Protein AF-A0A258DBT3-F1 (afdb_monomer_lite)

Structure (mmCIF, N/CA/C/O backbone):
data_AF-A0A258DBT3-F1
#
_entry.id   AF-A0A258DBT3-F1
#
loop_
_atom_site.group_PDB
_atom_site.id
_atom_site.type_symbol
_atom_site.label_atom_id
_atom_site.label_alt_id
_atom_site.label_comp_id
_atom_site.label_asym_id
_atom_site.label_entity_id
_atom_site.label_seq_id
_atom_site.pdbx_PDB_ins_code
_atom_site.Cartn_x
_atom_site.Cartn_y
_atom_site.Cartn_z
_atom_site.occupancy
_atom_site.B_iso_or_equiv
_atom_site.auth_seq_id
_atom_site.auth_comp_id
_atom_site.auth_asym_id
_atom_site.auth_atom_id
_atom_site.pdbx_PDB_model_num
ATOM 1 N N . GLU A 1 1 ? -1.119 15.794 25.877 1.00 56.16 1 GLU A N 1
ATOM 2 C CA . GLU A 1 1 ? -1.185 14.311 25.790 1.00 56.16 1 GLU A CA 1
ATOM 3 C C . GLU A 1 1 ? -1.373 13.811 24.360 1.00 56.16 1 GLU A C 1
ATOM 5 O O . GLU A 1 1 ? -0.643 12.911 23.967 1.00 56.16 1 GLU A O 1
ATOM 10 N N . PHE A 1 2 ? -2.278 14.411 23.578 1.00 57.44 2 PHE A N 1
ATOM 11 C CA . PHE A 1 2 ? -2.495 14.100 22.157 1.00 57.44 2 PHE A CA 1
ATOM 12 C C . PHE A 1 2 ? -1.216 14.245 21.308 1.00 57.44 2 PHE A C 1
ATOM 14 O O . PHE A 1 2 ? -0.779 13.275 20.701 1.00 57.44 2 PHE A O 1
ATOM 21 N N . ASP A 1 3 ? -0.529 15.386 21.379 1.00 55.78 3 ASP A N 1
ATOM 22 C CA . ASP A 1 3 ? 0.686 15.629 20.575 1.00 55.78 3 ASP A CA 1
ATOM 23 C C . ASP A 1 3 ? 1.823 14.657 20.922 1.00 55.78 3 ASP A C 1
ATOM 25 O O . ASP A 1 3 ? 2.491 14.103 20.052 1.00 55.78 3 ASP A O 1
ATOM 29 N N . ALA A 1 4 ? 1.989 14.351 22.213 1.00 68.81 4 ALA A N 1
ATOM 30 C CA . ALA A 1 4 ? 2.962 13.364 22.681 1.00 68.81 4 ALA A CA 1
ATOM 31 C C . ALA A 1 4 ? 2.626 11.935 22.217 1.00 68.81 4 ALA A C 1
ATOM 33 O O . ALA A 1 4 ? 3.527 11.110 22.052 1.00 68.81 4 ALA A O 1
ATOM 34 N N . PHE A 1 5 ? 1.342 11.623 22.014 1.00 71.81 5 PHE A N 1
ATOM 35 C CA . PHE A 1 5 ? 0.914 10.357 21.429 1.00 71.81 5 PHE A CA 1
ATOM 36 C C . PHE A 1 5 ? 1.294 10.290 19.946 1.00 71.81 5 PHE A C 1
ATOM 38 O O . PHE A 1 5 ? 1.961 9.327 19.562 1.00 71.81 5 PHE A O 1
ATOM 45 N N . PHE A 1 6 ? 0.959 11.316 19.153 1.00 66.00 6 PHE A N 1
ATOM 46 C CA . PHE A 1 6 ? 1.303 11.393 17.727 1.00 66.00 6 PHE A CA 1
ATOM 47 C C . PHE A 1 6 ? 2.810 11.335 17.494 1.00 66.00 6 PHE A C 1
ATOM 49 O O . PHE A 1 6 ? 3.262 10.478 16.740 1.00 66.00 6 PHE A O 1
ATOM 56 N N . ALA A 1 7 ? 3.602 12.120 18.230 1.00 69.12 7 ALA A N 1
ATOM 57 C CA . ALA A 1 7 ? 5.063 12.092 18.133 1.00 69.12 7 ALA A CA 1
ATOM 58 C C . ALA A 1 7 ? 5.644 10.681 18.357 1.00 69.12 7 ALA A C 1
ATOM 60 O O . ALA A 1 7 ? 6.533 10.235 17.633 1.00 69.12 7 ALA A O 1
ATOM 61 N N . ARG A 1 8 ? 5.100 9.921 19.321 1.00 71.12 8 ARG A N 1
ATOM 62 C CA . ARG A 1 8 ? 5.501 8.519 19.542 1.00 71.12 8 ARG A CA 1
ATOM 63 C C . ARG A 1 8 ? 5.057 7.585 18.419 1.00 71.12 8 ARG A C 1
ATOM 65 O O . ARG A 1 8 ? 5.745 6.597 18.185 1.00 71.12 8 ARG A O 1
ATOM 72 N N . GLN A 1 9 ? 3.912 7.839 17.781 1.00 68.56 9 GLN A N 1
ATOM 73 C CA . GLN A 1 9 ? 3.437 7.016 16.663 1.00 68.56 9 GLN A CA 1
ATOM 74 C C . GLN A 1 9 ? 4.273 7.265 15.406 1.00 68.56 9 GLN A C 1
ATOM 76 O O . GLN A 1 9 ? 4.690 6.301 14.771 1.00 68.56 9 GLN A O 1
ATOM 81 N N . PHE A 1 10 ? 4.584 8.527 15.104 1.00 65.50 10 PHE A N 1
ATOM 82 C CA . PHE A 1 10 ? 5.426 8.914 13.971 1.00 65.50 10 PHE A CA 1
ATOM 83 C C . PHE A 1 10 ? 6.869 8.409 14.098 1.00 65.50 10 PHE A C 1
ATOM 85 O O . PHE A 1 10 ? 7.508 8.113 13.096 1.00 65.50 10 PHE A O 1
ATOM 92 N N . ALA A 1 11 ? 7.368 8.216 15.322 1.00 71.12 11 ALA A N 1
ATOM 93 C CA . ALA A 1 11 ? 8.676 7.607 15.559 1.00 71.12 11 ALA A CA 1
ATOM 94 C C . ALA A 1 11 ? 8.724 6.082 15.304 1.00 71.12 11 ALA A C 1
ATOM 96 O O . ALA A 1 11 ? 9.799 5.481 15.370 1.00 71.12 11 ALA A O 1
ATOM 97 N N . GLN A 1 12 ? 7.588 5.413 15.068 1.00 72.38 12 GLN A N 1
ATOM 98 C CA . GLN A 1 12 ? 7.574 3.972 14.811 1.00 72.38 12 GLN A CA 1
ATOM 99 C C . GLN A 1 12 ? 7.891 3.65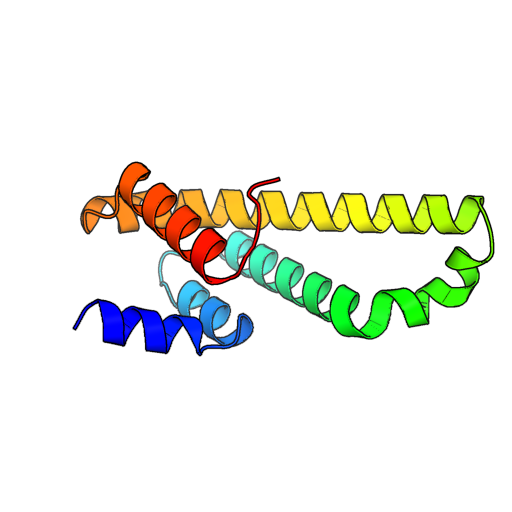2 13.350 1.00 72.38 12 GLN A C 1
ATOM 101 O O . GLN A 1 12 ? 7.434 4.323 12.432 1.00 72.38 12 GLN A O 1
ATOM 106 N N . SER A 1 13 ? 8.605 2.546 13.118 1.00 82.75 13 SER A N 1
ATOM 107 C CA . SER A 1 13 ? 8.724 2.006 11.765 1.00 82.75 13 SER A CA 1
ATOM 108 C C . SER A 1 13 ? 7.360 1.538 11.252 1.00 82.75 13 SER A C 1
ATOM 110 O O . SER A 1 13 ? 6.547 1.001 12.011 1.00 82.75 13 SER A O 1
ATOM 112 N N . LEU A 1 14 ? 7.141 1.652 9.939 1.00 79.62 14 LEU A N 1
ATOM 113 C CA . LEU A 1 14 ? 5.931 1.154 9.277 1.00 79.62 14 LEU A CA 1
ATOM 114 C C . LEU A 1 14 ? 5.634 -0.312 9.641 1.00 79.62 14 LEU A C 1
ATOM 116 O O . LEU A 1 14 ? 4.495 -0.678 9.908 1.00 79.62 14 LEU A O 1
ATOM 120 N N . GLY A 1 15 ? 6.671 -1.150 9.750 1.00 84.75 15 GLY A N 1
ATOM 121 C CA . GLY A 1 15 ? 6.519 -2.542 10.175 1.00 84.75 15 GLY A CA 1
ATOM 122 C C . GLY A 1 15 ? 5.951 -2.705 11.592 1.00 84.75 15 GLY A C 1
ATOM 123 O O . GLY A 1 15 ? 5.171 -3.624 11.830 1.00 84.75 15 GLY A O 1
ATOM 124 N N . ASN A 1 16 ? 6.298 -1.820 12.530 1.00 86.81 16 ASN A N 1
ATOM 125 C CA . ASN A 1 16 ? 5.732 -1.844 13.881 1.00 86.81 16 ASN A CA 1
ATOM 126 C C . ASN A 1 16 ? 4.277 -1.354 13.899 1.00 86.81 16 ASN A C 1
ATOM 128 O O . ASN A 1 16 ? 3.462 -1.916 14.634 1.00 86.81 16 ASN A O 1
ATOM 132 N N . LEU A 1 17 ? 3.938 -0.365 13.067 1.00 85.25 17 LEU A N 1
ATOM 133 C CA . LEU A 1 17 ? 2.558 0.098 12.891 1.00 85.25 17 LEU A CA 1
ATOM 134 C C . LEU A 1 17 ? 1.671 -1.014 12.315 1.00 85.25 17 LEU A C 1
ATOM 136 O O . LEU A 1 17 ? 0.615 -1.302 12.877 1.00 85.25 17 LEU A O 1
ATOM 140 N N . ILE A 1 18 ? 2.144 -1.712 11.279 1.00 87.75 18 ILE A N 1
ATOM 141 C CA . ILE A 1 18 ? 1.437 -2.843 10.661 1.00 87.75 18 ILE A CA 1
ATOM 142 C C . ILE A 1 18 ? 1.176 -3.954 11.678 1.00 87.75 18 ILE A C 1
ATOM 144 O O . ILE A 1 18 ? 0.037 -4.387 11.825 1.00 87.75 18 ILE A O 1
ATOM 148 N N . LYS A 1 19 ? 2.190 -4.369 12.450 1.00 88.06 19 LYS A N 1
ATOM 149 C CA . LYS A 1 19 ? 2.016 -5.400 13.490 1.00 88.06 19 LYS A CA 1
ATOM 150 C C . LYS A 1 19 ? 0.923 -5.033 14.494 1.00 88.06 19 LYS A C 1
ATOM 152 O O . LYS A 1 19 ? 0.147 -5.889 14.911 1.00 88.06 19 LYS A O 1
ATOM 157 N N . ARG A 1 20 ? 0.846 -3.758 14.883 1.00 87.31 20 ARG A N 1
ATOM 158 C CA . ARG A 1 20 ? -0.186 -3.271 15.805 1.00 87.31 20 ARG A CA 1
ATOM 159 C C . ARG A 1 20 ? -1.560 -3.249 15.152 1.00 87.31 20 ARG A C 1
ATOM 161 O O . ARG A 1 20 ? -2.507 -3.716 15.776 1.00 87.31 20 ARG A O 1
ATOM 168 N N . ALA A 1 21 ? -1.671 -2.782 13.913 1.00 85.94 21 ALA A N 1
ATOM 169 C CA . ALA A 1 21 ? -2.928 -2.815 13.170 1.00 85.94 21 ALA A CA 1
ATOM 170 C C . ALA A 1 21 ? -3.453 -4.255 13.016 1.00 85.94 21 ALA A C 1
ATOM 172 O O . ALA A 1 21 ? -4.613 -4.526 13.309 1.00 85.94 21 ALA A O 1
ATOM 173 N N . GLN A 1 22 ? -2.576 -5.201 12.672 1.00 87.75 22 GLN A N 1
ATOM 174 C CA . GLN A 1 22 ? -2.915 -6.619 12.502 1.00 87.75 22 GLN 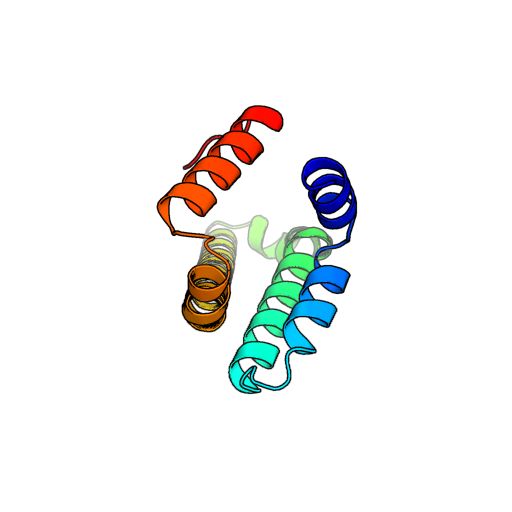A CA 1
ATOM 175 C C . GLN A 1 22 ? -3.298 -7.330 13.811 1.00 87.75 22 GLN A C 1
ATOM 177 O O . GLN A 1 22 ? -3.957 -8.368 13.766 1.00 87.75 22 GLN A O 1
ATOM 182 N N . SER A 1 23 ? -2.928 -6.781 14.975 1.00 88.19 23 SER A N 1
ATOM 183 C CA . SER A 1 23 ? -3.357 -7.296 16.286 1.00 88.19 23 SER A CA 1
ATOM 184 C C . SER A 1 23 ? -4.814 -6.974 16.638 1.00 88.19 23 SER A C 1
ATOM 186 O O . SER A 1 23 ? -5.333 -7.485 17.632 1.00 88.19 23 SER A O 1
ATOM 188 N N . LEU A 1 24 ? -5.498 -6.150 15.835 1.00 85.62 24 LEU A N 1
ATOM 189 C CA . LEU A 1 24 ? -6.925 -5.903 16.000 1.00 85.62 24 LEU A CA 1
ATOM 190 C C . LEU A 1 24 ? -7.693 -7.200 15.722 1.00 85.62 24 LEU A C 1
ATOM 192 O O . LEU A 1 24 ? -7.718 -7.687 14.595 1.00 85.62 24 LEU A O 1
ATOM 196 N N . ALA A 1 25 ? -8.350 -7.739 16.752 1.00 74.25 25 ALA A N 1
ATOM 197 C CA . ALA A 1 25 ? -9.006 -9.050 16.704 1.00 74.25 25 ALA A CA 1
ATOM 198 C C . ALA A 1 25 ? -10.050 -9.197 15.579 1.00 74.25 25 ALA A C 1
ATOM 200 O O . ALA A 1 25 ? -10.320 -10.309 15.141 1.00 74.25 25 ALA A O 1
ATOM 201 N N . ALA A 1 26 ? -10.623 -8.087 15.108 1.00 87.56 26 ALA A N 1
ATOM 202 C CA . ALA A 1 26 ? -11.627 -8.069 14.047 1.00 87.56 26 ALA A CA 1
ATOM 203 C C . ALA A 1 26 ? -11.044 -7.950 12.626 1.00 87.56 26 ALA A C 1
ATOM 205 O O . ALA A 1 26 ? -11.819 -7.938 11.675 1.00 87.56 26 ALA A O 1
ATOM 206 N N . MET A 1 27 ? -9.722 -7.811 12.464 1.00 92.69 27 MET A N 1
ATOM 207 C CA . MET A 1 27 ? -9.123 -7.618 11.141 1.00 92.69 27 MET A CA 1
ATOM 208 C C .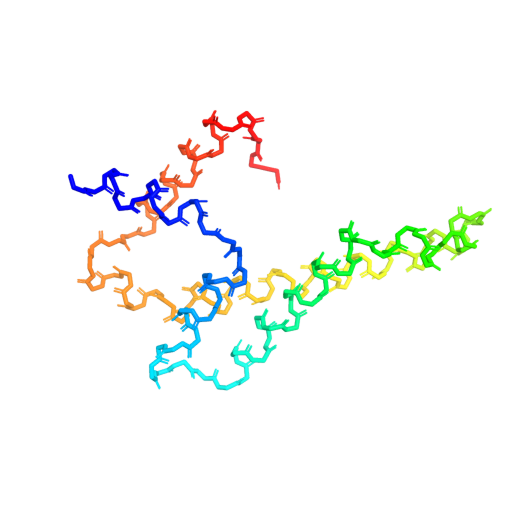 MET A 1 27 ? -9.167 -8.921 10.323 1.00 92.69 27 MET A C 1
ATOM 210 O O . MET A 1 27 ? -8.625 -9.929 10.796 1.00 92.69 27 MET A O 1
ATOM 214 N N . PRO A 1 28 ? -9.754 -8.902 9.109 1.00 94.19 28 PRO A N 1
ATOM 215 C CA . PRO A 1 28 ? -9.771 -10.047 8.201 1.00 94.19 28 PRO A CA 1
ATOM 216 C C . PRO A 1 28 ? -8.364 -10.514 7.803 1.00 94.19 28 PRO A C 1
ATOM 218 O O . PRO A 1 28 ? -7.445 -9.703 7.665 1.00 94.19 28 PRO A O 1
ATOM 221 N N . ASP A 1 29 ? -8.173 -11.822 7.629 1.00 93.56 29 ASP A N 1
ATOM 222 C CA . ASP A 1 29 ? -6.851 -12.396 7.336 1.00 93.56 29 ASP A CA 1
ATOM 223 C C . ASP A 1 29 ? -6.343 -12.054 5.928 1.00 93.56 29 ASP A C 1
ATOM 225 O O . ASP A 1 29 ? -5.141 -11.873 5.735 1.00 93.56 29 ASP A O 1
ATOM 229 N N . ASP A 1 30 ? -7.244 -11.893 4.961 1.00 94.44 30 ASP A N 1
ATOM 230 C CA . ASP A 1 30 ? -6.941 -11.397 3.618 1.00 94.44 30 ASP A CA 1
ATOM 231 C C . ASP A 1 30 ? -6.436 -9.946 3.647 1.00 94.44 30 ASP A C 1
ATOM 233 O O . ASP A 1 30 ? -5.435 -9.633 2.997 1.00 94.44 30 ASP A O 1
ATOM 237 N N . LEU A 1 31 ? -7.037 -9.082 4.474 1.00 94.94 31 LEU A N 1
ATOM 238 C CA . LEU A 1 31 ? -6.547 -7.718 4.694 1.00 94.94 31 LEU A CA 1
ATOM 239 C C . LEU A 1 31 ? -5.164 -7.716 5.363 1.00 94.94 31 LEU A C 1
ATOM 241 O O . LEU A 1 31 ? -4.264 -6.990 4.934 1.00 94.94 31 LEU A O 1
ATOM 245 N N . LYS A 1 32 ? -4.941 -8.572 6.373 1.00 94.00 32 LYS A N 1
ATOM 246 C CA . LYS A 1 32 ? -3.606 -8.724 6.982 1.00 94.00 32 LYS A CA 1
ATOM 247 C C . LYS A 1 32 ? -2.573 -9.139 5.935 1.00 94.00 32 LYS A C 1
ATOM 249 O O . LYS A 1 32 ? -1.490 -8.556 5.899 1.00 94.00 32 LYS A O 1
ATOM 254 N N . ALA A 1 33 ? -2.904 -10.119 5.094 1.00 94.12 33 ALA A N 1
ATOM 255 C CA . ALA A 1 33 ? -2.026 -10.605 4.038 1.00 94.12 33 ALA A CA 1
ATOM 256 C C . ALA A 1 33 ? -1.712 -9.511 3.007 1.00 94.12 33 ALA A C 1
ATOM 258 O O . ALA A 1 33 ? -0.545 -9.337 2.654 1.00 94.12 33 ALA A O 1
ATOM 259 N N . ARG A 1 34 ? -2.712 -8.724 2.587 1.00 95.00 34 ARG A N 1
ATOM 260 C CA . ARG A 1 34 ? -2.524 -7.613 1.642 1.00 95.00 34 ARG A CA 1
ATOM 261 C C . ARG A 1 34 ? -1.585 -6.541 2.191 1.00 95.00 34 ARG A C 1
ATOM 263 O O . ARG A 1 34 ? -0.640 -6.157 1.508 1.00 95.00 34 ARG A O 1
ATOM 270 N N . ILE A 1 35 ? -1.767 -6.127 3.447 1.00 94.56 35 ILE A N 1
ATOM 271 C CA . ILE A 1 35 ? -0.892 -5.141 4.105 1.00 94.56 35 ILE A CA 1
ATOM 272 C C . ILE A 1 35 ? 0.541 -5.679 4.247 1.00 94.56 35 ILE A C 1
ATOM 274 O O . ILE A 1 35 ? 1.508 -4.954 4.001 1.00 94.56 35 ILE A O 1
ATOM 278 N N . SER A 1 36 ? 0.702 -6.956 4.611 1.00 93.56 36 SER A N 1
ATOM 279 C CA . SER A 1 36 ? 2.023 -7.597 4.666 1.00 93.56 36 SER A CA 1
ATOM 280 C C . SER A 1 36 ? 2.694 -7.616 3.291 1.00 93.56 36 SER A C 1
ATOM 282 O O . SER A 1 36 ? 3.866 -7.260 3.179 1.00 93.56 36 SER A O 1
ATOM 284 N N . ARG A 1 37 ? 1.942 -7.948 2.235 1.00 95.56 37 ARG A N 1
ATOM 285 C CA . ARG A 1 37 ? 2.437 -7.962 0.856 1.00 95.56 37 ARG A CA 1
ATOM 286 C C . ARG A 1 37 ? 2.845 -6.568 0.375 1.00 95.56 37 ARG A C 1
ATOM 288 O O . ARG A 1 37 ? 3.926 -6.424 -0.192 1.00 95.56 37 ARG A O 1
ATOM 295 N N . ALA A 1 38 ? 2.035 -5.547 0.649 1.00 96.00 38 ALA A N 1
ATOM 296 C CA . ALA A 1 38 ? 2.367 -4.153 0.357 1.00 96.00 38 ALA A CA 1
ATOM 297 C C . ALA A 1 38 ? 3.673 -3.731 1.053 1.00 96.00 38 ALA A C 1
ATOM 299 O O . ALA A 1 38 ? 4.566 -3.157 0.432 1.00 96.00 38 ALA A O 1
ATOM 300 N N . LYS A 1 39 ? 3.853 -4.096 2.328 1.00 94.69 39 LYS A N 1
ATOM 301 C CA . LYS A 1 39 ? 5.104 -3.826 3.050 1.00 94.69 39 LYS A CA 1
ATOM 302 C C . LYS A 1 39 ? 6.312 -4.495 2.391 1.00 94.69 39 LYS A C 1
ATOM 304 O O . LYS A 1 39 ? 7.338 -3.846 2.215 1.00 94.69 39 LYS A O 1
ATOM 309 N N . GLU A 1 40 ? 6.210 -5.777 2.052 1.00 95.38 40 GLU A N 1
ATOM 310 C CA . GLU A 1 40 ? 7.294 -6.508 1.383 1.00 95.38 40 GLU A CA 1
ATOM 311 C C . GLU A 1 40 ? 7.678 -5.862 0.051 1.00 95.38 40 GLU A C 1
ATOM 313 O O . GLU A 1 40 ? 8.865 -5.710 -0.238 1.00 95.38 40 GLU A O 1
ATOM 318 N N . ARG A 1 41 ? 6.685 -5.438 -0.742 1.00 97.38 41 ARG A N 1
ATOM 319 C CA . ARG A 1 41 ? 6.928 -4.716 -1.996 1.00 97.38 41 ARG A CA 1
ATOM 320 C C . ARG A 1 41 ? 7.598 -3.370 -1.765 1.00 97.38 41 ARG A C 1
ATOM 322 O O . ARG A 1 41 ? 8.605 -3.097 -2.407 1.00 97.38 41 ARG A O 1
ATOM 329 N N . ARG A 1 42 ? 7.145 -2.577 -0.792 1.00 95.31 42 ARG A N 1
ATOM 330 C CA . ARG A 1 42 ? 7.806 -1.315 -0.420 1.00 95.31 42 ARG A CA 1
ATOM 331 C C . ARG A 1 42 ? 9.270 -1.524 -0.019 1.00 95.31 42 ARG A C 1
ATOM 333 O O . ARG A 1 42 ? 10.135 -0.770 -0.458 1.00 95.31 42 ARG A O 1
ATOM 340 N N . ASP A 1 43 ? 9.553 -2.533 0.803 1.00 93.75 43 ASP A N 1
ATOM 341 C CA . ASP A 1 43 ? 10.922 -2.840 1.231 1.00 93.75 43 ASP A CA 1
ATOM 342 C C . ASP A 1 43 ? 11.790 -3.270 0.034 1.00 93.75 43 ASP A C 1
ATOM 344 O O . ASP A 1 43 ? 12.942 -2.851 -0.088 1.00 93.75 43 ASP A O 1
ATOM 348 N N . PHE A 1 44 ? 11.225 -4.047 -0.895 1.00 96.31 44 PHE A N 1
ATOM 349 C CA . PHE A 1 44 ? 11.890 -4.404 -2.147 1.00 96.31 44 PHE A CA 1
ATOM 350 C C . PHE A 1 44 ? 12.195 -3.182 -3.020 1.00 96.31 44 PHE A C 1
ATOM 352 O O . PHE A 1 44 ? 13.327 -3.033 -3.484 1.00 96.31 44 PHE A O 1
ATOM 359 N N . LEU A 1 45 ? 11.227 -2.283 -3.210 1.00 96.25 45 LEU A N 1
ATOM 360 C CA . LEU A 1 45 ? 11.414 -1.050 -3.976 1.00 96.25 45 LEU A CA 1
ATOM 361 C C . LEU A 1 45 ? 12.527 -0.176 -3.389 1.00 96.25 45 LEU A C 1
ATOM 363 O O . LEU A 1 45 ? 13.383 0.312 -4.126 1.00 96.25 45 LEU A O 1
ATOM 367 N N . ALA A 1 46 ? 12.563 -0.040 -2.061 1.00 91.06 46 ALA A N 1
ATOM 368 C CA . ALA A 1 46 ? 13.544 0.790 -1.370 1.00 91.06 46 ALA A CA 1
ATOM 369 C C . ALA A 1 46 ? 14.974 0.224 -1.411 1.00 91.06 46 ALA A C 1
ATOM 371 O O . ALA A 1 46 ? 15.939 0.989 -1.437 1.00 91.06 46 ALA A O 1
ATOM 372 N N . HIS A 1 47 ? 15.131 -1.103 -1.379 1.00 92.44 47 HIS A N 1
ATOM 373 C CA . HIS A 1 47 ? 16.439 -1.730 -1.159 1.00 92.44 47 HIS A CA 1
ATOM 374 C C . HIS A 1 47 ? 16.991 -2.502 -2.361 1.00 92.44 47 HIS A C 1
ATOM 376 O O . HIS A 1 47 ? 18.209 -2.654 -2.479 1.00 92.44 47 HIS A O 1
ATOM 382 N N . HIS A 1 48 ? 16.129 -2.996 -3.249 1.00 94.44 48 HIS A N 1
ATOM 383 C CA . HIS A 1 48 ? 16.492 -4.033 -4.215 1.00 94.44 48 HIS A CA 1
ATOM 384 C C . HIS A 1 48 ? 16.135 -3.685 -5.663 1.00 94.44 48 HIS A C 1
ATOM 386 O O . HIS A 1 48 ? 16.938 -3.965 -6.553 1.00 94.44 48 HIS A O 1
ATOM 392 N N . PHE A 1 49 ? 15.002 -3.023 -5.906 1.00 97.12 49 PHE A N 1
ATOM 393 C CA . PHE A 1 49 ? 14.419 -2.864 -7.244 1.00 97.12 49 PHE A CA 1
ATOM 394 C C . PHE A 1 49 ? 15.402 -2.379 -8.315 1.00 97.12 49 PHE A C 1
ATOM 396 O O . PHE A 1 49 ? 15.644 -3.087 -9.288 1.00 97.12 49 PHE A O 1
ATOM 403 N N . PHE A 1 50 ? 16.047 -1.224 -8.130 1.00 93.12 50 PHE A N 1
ATOM 404 C CA . PHE A 1 50 ? 16.956 -0.686 -9.152 1.00 93.12 50 PHE A CA 1
ATOM 405 C C . PHE A 1 50 ? 18.189 -1.559 -9.392 1.00 93.12 50 PHE A C 1
ATOM 407 O O . PHE A 1 50 ? 18.667 -1.661 -10.522 1.00 93.12 50 PHE A O 1
ATOM 414 N N . ARG A 1 51 ? 18.706 -2.205 -8.342 1.00 96.06 51 ARG A N 1
ATOM 415 C CA . ARG A 1 51 ? 19.844 -3.121 -8.464 1.00 96.06 51 ARG A CA 1
ATOM 416 C C . ARG A 1 51 ? 19.442 -4.369 -9.245 1.00 96.06 51 ARG A C 1
ATOM 418 O O . ARG A 1 51 ? 20.194 -4.811 -10.107 1.00 96.06 51 ARG A O 1
ATOM 425 N N . GLU A 1 52 ? 18.282 -4.937 -8.940 1.00 96.69 52 GLU A N 1
ATOM 426 C CA . GLU A 1 52 ? 17.797 -6.159 -9.584 1.00 96.69 52 GLU A CA 1
ATOM 427 C C . GLU A 1 52 ? 17.317 -5.916 -11.019 1.00 96.69 52 GLU A C 1
ATOM 429 O O . GLU A 1 52 ? 17.516 -6.763 -11.887 1.00 96.69 52 GLU A O 1
ATOM 434 N N . ARG A 1 53 ? 16.781 -4.72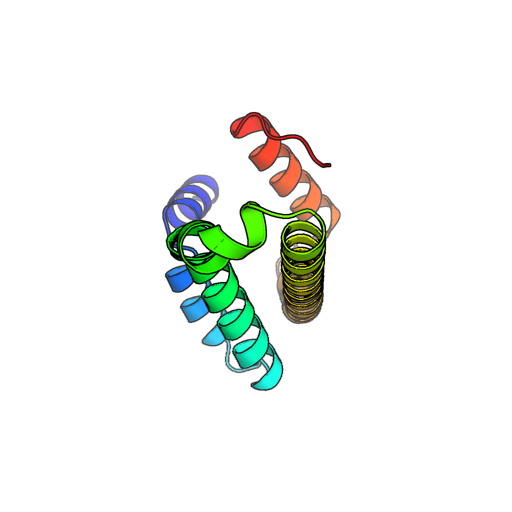6 -11.304 1.00 96.69 53 ARG A N 1
ATOM 435 C CA . ARG A 1 53 ? 16.337 -4.295 -12.638 1.00 96.69 53 ARG A CA 1
ATOM 436 C C . ARG A 1 53 ? 17.406 -3.546 -13.436 1.00 96.69 53 ARG A C 1
ATOM 438 O O . ARG A 1 53 ? 17.100 -2.954 -14.466 1.00 96.69 53 ARG A O 1
ATOM 445 N N . ALA A 1 54 ? 18.672 -3.592 -13.017 1.00 95.50 54 ALA A N 1
ATOM 446 C CA . ALA A 1 54 ? 19.751 -2.840 -13.664 1.00 95.50 54 ALA A CA 1
ATOM 447 C C . ALA A 1 54 ? 19.905 -3.161 -15.166 1.00 95.50 54 ALA A C 1
ATOM 449 O O . ALA A 1 54 ? 20.218 -2.275 -15.960 1.00 95.50 54 ALA A O 1
ATOM 450 N N . ILE A 1 55 ? 19.659 -4.415 -15.566 1.00 95.06 55 ILE A N 1
ATOM 451 C CA . ILE A 1 55 ? 19.705 -4.835 -16.976 1.00 95.06 55 ILE A CA 1
ATOM 452 C C . ILE A 1 55 ? 18.489 -4.305 -17.740 1.00 95.06 55 ILE A C 1
ATOM 454 O O . ILE A 1 55 ? 18.636 -3.773 -18.840 1.00 95.06 55 ILE A O 1
ATOM 458 N N . ASP A 1 56 ? 17.296 -4.415 -17.153 1.00 95.12 56 ASP A N 1
ATOM 459 C CA . ASP A 1 56 ? 16.061 -3.908 -17.753 1.00 95.12 56 ASP A CA 1
ATOM 460 C C . ASP A 1 56 ? 16.159 -2.394 -18.002 1.00 95.12 56 ASP A C 1
ATOM 462 O O . ASP A 1 56 ? 15.828 -1.911 -19.089 1.00 95.12 56 ASP A O 1
ATOM 466 N N . PHE A 1 57 ? 16.761 -1.661 -17.066 1.00 93.69 57 PHE A N 1
ATOM 467 C CA . PHE A 1 57 ? 16.978 -0.221 -17.165 1.00 93.69 57 PHE A CA 1
ATOM 468 C C . PHE A 1 57 ? 17.832 0.208 -18.374 1.00 93.69 57 PHE A C 1
ATOM 470 O O . PHE A 1 57 ? 17.736 1.350 -18.829 1.00 93.69 57 PHE A O 1
ATOM 477 N N . ALA A 1 58 ? 18.658 -0.683 -18.933 1.00 95.44 58 ALA A N 1
ATOM 478 C CA . ALA A 1 58 ? 19.552 -0.363 -20.047 1.00 95.44 58 ALA A CA 1
ATOM 479 C C . ALA A 1 58 ? 18.852 -0.309 -21.419 1.00 95.44 58 ALA A C 1
ATOM 481 O O . ALA A 1 58 ? 19.463 0.105 -22.404 1.00 95.44 58 ALA A O 1
ATOM 482 N N . SER A 1 59 ? 17.580 -0.709 -21.515 1.00 96.94 59 SER A N 1
ATOM 483 C CA . SER A 1 59 ? 16.841 -0.760 -22.782 1.00 96.94 59 SER A CA 1
ATOM 484 C C . SER A 1 59 ? 15.458 -0.131 -22.658 1.00 96.94 59 SER A C 1
ATOM 486 O O . SER A 1 59 ? 14.890 -0.079 -21.573 1.00 96.94 59 SER A O 1
ATOM 488 N N . ARG A 1 60 ? 14.880 0.325 -23.777 1.00 97.19 60 ARG A N 1
ATOM 489 C CA . ARG A 1 60 ? 13.498 0.832 -23.787 1.00 97.19 60 ARG A CA 1
ATOM 490 C C . ARG A 1 60 ? 12.508 -0.242 -23.326 1.00 97.19 60 ARG A C 1
ATOM 492 O O . ARG A 1 60 ? 11.817 -0.023 -22.348 1.00 97.19 60 ARG A O 1
ATOM 499 N N . ALA A 1 61 ? 12.538 -1.421 -23.948 1.00 97.81 61 ALA A N 1
ATOM 500 C CA . ALA A 1 61 ? 11.630 -2.514 -23.596 1.00 97.81 61 ALA A CA 1
ATOM 501 C C . ALA A 1 61 ? 11.774 -2.981 -22.135 1.00 97.81 61 ALA A C 1
ATOM 503 O O . ALA A 1 61 ? 10.814 -3.458 -21.544 1.00 97.81 61 ALA A O 1
ATOM 504 N N . GLY A 1 62 ? 12.971 -2.888 -21.549 1.00 98.06 62 GLY A N 1
ATOM 505 C CA . GLY A 1 62 ? 13.164 -3.192 -20.133 1.00 98.06 62 GLY A CA 1
ATOM 506 C C . GLY A 1 62 ? 12.652 -2.089 -19.208 1.00 98.06 62 GLY A C 1
ATOM 507 O O . GLY A 1 62 ? 12.012 -2.406 -18.213 1.00 98.06 62 GLY A O 1
ATOM 508 N N . LYS A 1 63 ? 12.825 -0.809 -19.560 1.00 97.94 63 LYS A N 1
ATOM 509 C CA . LYS A 1 63 ? 12.179 0.300 -18.838 1.00 97.94 63 LYS A CA 1
ATOM 510 C C . LYS A 1 63 ? 10.658 0.196 -18.878 1.00 97.94 63 LYS A C 1
ATOM 512 O O . LYS A 1 63 ? 10.037 0.427 -17.852 1.00 97.94 63 LYS A O 1
ATOM 517 N N . ASP A 1 64 ? 10.087 -0.198 -20.014 1.00 98.31 64 ASP A N 1
ATOM 518 C CA . ASP A 1 64 ? 8.642 -0.405 -20.139 1.00 98.31 64 ASP A CA 1
ATOM 519 C C . ASP A 1 64 ? 8.167 -1.490 -19.144 1.00 98.31 64 ASP A C 1
ATOM 521 O O . ASP A 1 64 ? 7.249 -1.246 -18.370 1.00 98.31 64 ASP A O 1
ATOM 525 N N . ARG A 1 65 ? 8.885 -2.621 -19.022 1.00 98.12 65 ARG A N 1
ATOM 526 C CA . ARG A 1 65 ? 8.604 -3.641 -17.984 1.00 98.12 65 ARG A CA 1
ATOM 527 C C . ARG A 1 65 ? 8.762 -3.127 -16.553 1.00 98.12 65 ARG A C 1
ATOM 529 O O . ARG A 1 65 ? 8.022 -3.533 -15.664 1.00 98.12 65 ARG A O 1
ATOM 536 N N . MET A 1 66 ? 9.764 -2.283 -16.305 1.00 97.94 66 MET A N 1
ATOM 537 C CA . MET A 1 66 ? 9.960 -1.682 -14.983 1.00 97.94 66 MET A CA 1
ATOM 538 C C . MET A 1 66 ? 8.800 -0.756 -14.616 1.00 97.94 66 MET A C 1
ATOM 540 O O . MET A 1 66 ? 8.404 -0.737 -13.457 1.00 97.94 66 MET A O 1
ATOM 544 N N . ILE A 1 67 ? 8.270 -0.000 -15.582 1.00 98.19 67 ILE A N 1
ATOM 545 C CA . ILE A 1 67 ? 7.095 0.857 -15.391 1.00 98.19 67 ILE A CA 1
ATOM 546 C C . ILE A 1 67 ? 5.875 -0.007 -15.071 1.00 98.19 67 ILE A C 1
ATOM 548 O O . ILE A 1 67 ? 5.243 0.238 -14.053 1.00 98.19 67 ILE A O 1
ATOM 552 N N . GLU A 1 68 ? 5.617 -1.062 -15.847 1.00 98.25 68 GLU A N 1
ATOM 553 C CA . GLU A 1 68 ? 4.510 -1.997 -15.584 1.00 98.25 68 GLU A CA 1
ATOM 554 C C . GLU A 1 68 ? 4.586 -2.613 -14.169 1.00 98.25 68 GLU A C 1
ATOM 556 O O . GLU A 1 68 ? 3.572 -2.743 -13.485 1.00 98.25 68 GLU A O 1
ATOM 561 N N . GLU A 1 69 ? 5.785 -2.971 -13.685 1.00 98.06 69 GLU A N 1
ATOM 562 C CA . GLU A 1 69 ? 5.961 -3.470 -12.311 1.00 98.06 69 GLU A CA 1
ATOM 563 C C . GLU A 1 69 ? 5.647 -2.397 -11.257 1.00 98.06 69 GLU A C 1
ATOM 565 O O . GLU A 1 69 ? 5.005 -2.701 -10.251 1.00 98.06 69 GLU A O 1
ATOM 570 N N . LEU A 1 70 ? 6.076 -1.151 -11.483 1.00 98.19 70 LEU A N 1
ATOM 571 C CA . LEU A 1 70 ? 5.801 -0.036 -10.573 1.00 98.19 70 LEU A CA 1
ATOM 572 C C . LEU A 1 70 ? 4.319 0.355 -10.563 1.00 98.19 70 LEU A C 1
ATOM 574 O O . LEU A 1 70 ? 3.801 0.688 -9.501 1.00 98.19 70 LEU A O 1
ATOM 578 N N . GLU A 1 71 ? 3.635 0.282 -11.704 1.00 98.31 71 GLU A N 1
ATOM 579 C CA . GLU A 1 71 ? 2.184 0.482 -11.799 1.00 98.31 71 GLU A CA 1
ATOM 580 C C . GLU A 1 71 ? 1.433 -0.593 -11.003 1.00 98.31 71 GLU A C 1
ATOM 582 O O . GLU A 1 71 ? 0.533 -0.279 -10.229 1.00 98.31 71 GLU A O 1
ATOM 587 N N . HIS A 1 72 ? 1.862 -1.855 -11.091 1.00 98.00 72 HIS A N 1
ATOM 588 C CA . HIS A 1 72 ? 1.263 -2.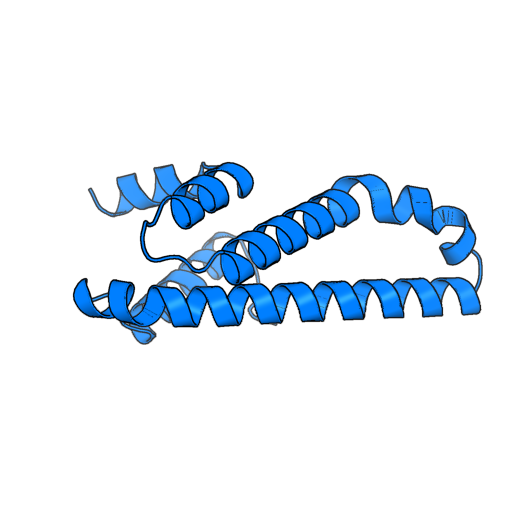920 -10.287 1.00 98.00 72 HIS A CA 1
ATOM 589 C C . HIS A 1 72 ? 1.501 -2.736 -8.778 1.00 98.00 72 HIS A C 1
ATOM 591 O O . HIS A 1 72 ? 0.612 -3.003 -7.967 1.00 98.00 72 HIS A O 1
ATOM 597 N N . ASP A 1 73 ? 2.692 -2.275 -8.384 1.00 98.06 73 ASP A N 1
ATOM 598 C CA . ASP A 1 73 ? 2.980 -1.948 -6.985 1.00 98.06 73 ASP A CA 1
ATOM 599 C C . ASP A 1 73 ? 2.150 -0.756 -6.493 1.00 98.06 73 ASP A C 1
ATOM 601 O O . ASP A 1 73 ? 1.647 -0.790 -5.369 1.00 98.06 73 ASP A O 1
ATOM 605 N N . HIS A 1 74 ? 1.968 0.267 -7.333 1.00 96.69 74 HIS A N 1
ATOM 606 C CA . HIS A 1 74 ? 1.080 1.393 -7.057 1.00 96.69 74 HIS A CA 1
ATOM 607 C C . HIS A 1 74 ? -0.350 0.910 -6.787 1.00 96.69 74 HIS A C 1
ATOM 609 O O . HIS A 1 74 ? -0.910 1.226 -5.736 1.00 96.69 74 HIS A O 1
ATOM 615 N N . ASP A 1 75 ? -0.908 0.082 -7.673 1.00 97.62 75 ASP A N 1
ATOM 616 C CA . ASP A 1 75 ? -2.264 -0.450 -7.517 1.00 97.62 75 ASP A CA 1
ATOM 617 C C . ASP A 1 75 ? -2.407 -1.254 -6.219 1.00 97.62 75 ASP A C 1
ATOM 619 O O . ASP A 1 75 ? -3.348 -1.040 -5.450 1.00 97.62 75 ASP A O 1
ATOM 623 N N . LEU A 1 76 ? -1.425 -2.106 -5.906 1.00 97.31 76 LEU A N 1
ATOM 624 C CA . LEU A 1 76 ? -1.372 -2.843 -4.643 1.00 97.31 76 LEU A CA 1
ATOM 625 C C . LEU A 1 76 ? -1.390 -1.907 -3.423 1.00 97.31 76 LEU A C 1
ATOM 627 O O . LEU A 1 76 ? -2.048 -2.215 -2.425 1.00 97.31 76 LEU A O 1
ATOM 631 N N . PHE A 1 77 ? -0.659 -0.789 -3.465 1.00 96.06 77 PHE A N 1
ATOM 632 C CA . PHE A 1 77 ? -0.627 0.174 -2.363 1.00 96.06 77 PHE A CA 1
ATOM 633 C C . PHE A 1 77 ? -1.956 0.912 -2.215 1.00 96.06 77 PHE A C 1
ATOM 635 O O . PHE A 1 77 ? -2.468 0.995 -1.098 1.00 96.06 77 PHE A O 1
ATOM 642 N N . CYS A 1 78 ? -2.547 1.373 -3.318 1.00 95.25 78 CYS A N 1
ATOM 643 C CA . CYS A 1 78 ? -3.853 2.026 -3.310 1.00 95.25 78 CYS A CA 1
ATOM 644 C C . CYS A 1 78 ? -4.959 1.097 -2.797 1.00 95.25 78 CYS A C 1
ATOM 646 O O . CYS A 1 78 ? -5.820 1.517 -2.024 1.00 95.25 78 CYS A O 1
ATOM 648 N N . GLU A 1 79 ? -4.943 -0.174 -3.198 1.00 95.81 79 GLU A N 1
ATOM 649 C CA . GLU A 1 79 ? -5.894 -1.170 -2.707 1.00 95.81 79 GLU A CA 1
ATOM 650 C C . GLU A 1 79 ? -5.704 -1.464 -1.216 1.00 95.81 79 GLU A C 1
ATOM 652 O O . GLU A 1 79 ? -6.681 -1.532 -0.471 1.00 95.81 79 GLU A O 1
ATOM 657 N N . ALA A 1 80 ? -4.458 -1.630 -0.762 1.00 94.69 80 ALA A N 1
ATOM 658 C CA . ALA A 1 80 ? -4.170 -1.874 0.648 1.00 94.69 80 ALA A CA 1
ATOM 659 C C . ALA A 1 80 ? -4.591 -0.693 1.536 1.00 94.69 80 ALA A C 1
ATOM 661 O O . ALA A 1 80 ? -5.139 -0.917 2.618 1.00 94.69 80 ALA A O 1
ATOM 662 N N . ASP A 1 81 ? -4.348 0.542 1.086 1.00 92.88 81 ASP A N 1
ATOM 663 C CA . ASP A 1 81 ? -4.758 1.752 1.799 1.00 92.88 81 ASP A CA 1
ATOM 664 C C . ASP A 1 81 ? -6.281 1.876 1.872 1.00 92.88 81 ASP A C 1
ATOM 666 O O . ASP A 1 81 ? -6.831 2.036 2.963 1.00 92.88 81 ASP A O 1
ATOM 670 N N . ARG A 1 82 ? -6.976 1.699 0.740 1.00 94.12 82 ARG A N 1
ATOM 671 C CA . ARG A 1 82 ? -8.442 1.750 0.680 1.00 94.12 82 ARG A CA 1
ATOM 672 C C . ARG A 1 82 ? -9.078 0.753 1.640 1.00 94.12 82 ARG A C 1
ATOM 674 O O . ARG A 1 82 ? -9.886 1.148 2.480 1.00 94.12 82 ARG A O 1
ATOM 681 N N . ASP A 1 83 ? -8.683 -0.515 1.565 1.00 94.19 83 ASP A N 1
ATOM 682 C CA . ASP A 1 83 ? -9.278 -1.567 2.389 1.00 94.19 83 ASP A CA 1
ATOM 683 C C . ASP A 1 83 ? -8.994 -1.348 3.881 1.00 94.19 83 ASP A C 1
ATOM 685 O O . ASP A 1 83 ? -9.862 -1.558 4.737 1.00 94.19 83 ASP A O 1
ATOM 689 N N . LEU A 1 84 ? -7.784 -0.888 4.218 1.00 92.44 84 LEU A N 1
ATOM 690 C CA . LEU A 1 84 ? -7.435 -0.541 5.592 1.00 92.44 84 LEU A CA 1
ATOM 691 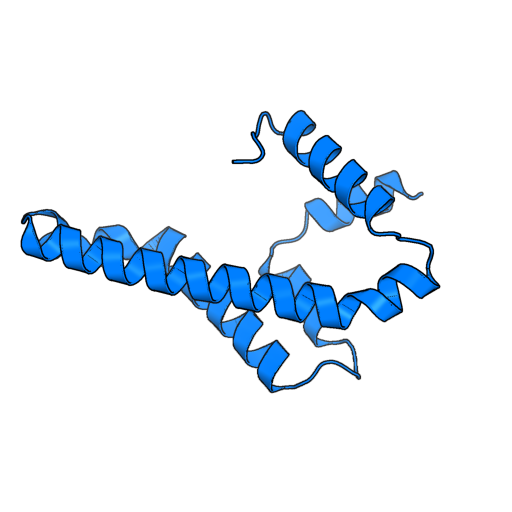C C . LEU A 1 84 ? -8.256 0.658 6.085 1.00 92.44 84 LEU A C 1
ATOM 693 O O . LEU A 1 84 ? -8.768 0.644 7.211 1.00 92.44 84 LEU A O 1
ATOM 697 N N . SER A 1 85 ? -8.411 1.680 5.248 1.00 90.06 85 SER A N 1
ATOM 698 C CA . SER A 1 85 ? -9.191 2.880 5.532 1.00 90.06 85 SER A CA 1
ATOM 699 C C . SER A 1 85 ? -10.667 2.560 5.749 1.00 90.06 85 SER A C 1
ATOM 701 O O . SER A 1 85 ? -11.250 3.070 6.715 1.00 90.06 85 SER A O 1
ATOM 703 N N . GLU A 1 86 ? -11.250 1.678 4.938 1.00 92.50 86 GLU A N 1
ATOM 704 C CA . GLU A 1 86 ? -12.617 1.172 5.090 1.00 92.50 86 GLU A CA 1
ATOM 705 C C . GLU A 1 86 ? -12.783 0.361 6.378 1.00 92.50 86 GLU A C 1
ATOM 707 O O . GLU A 1 86 ? -13.679 0.653 7.178 1.00 92.50 86 GLU A O 1
ATOM 712 N N . PHE A 1 87 ? -11.879 -0.589 6.643 1.00 92.50 87 PHE A N 1
ATOM 713 C CA . PHE A 1 87 ? -11.896 -1.403 7.860 1.00 92.50 87 PHE A CA 1
ATOM 714 C C . PHE A 1 87 ? -11.819 -0.549 9.136 1.00 92.50 87 PHE A C 1
ATOM 716 O O . PHE A 1 87 ? -12.533 -0.792 10.114 1.00 92.50 87 PHE A O 1
ATOM 723 N N . LEU A 1 88 ? -10.966 0.478 9.135 1.00 89.44 88 LEU A N 1
ATOM 724 C CA . LEU A 1 88 ? -10.771 1.356 10.286 1.00 89.44 88 LEU A CA 1
ATOM 725 C C . LEU A 1 88 ? -11.861 2.430 10.419 1.00 89.44 88 LEU A C 1
ATOM 727 O O . LEU A 1 88 ? -12.052 2.946 11.520 1.00 89.44 88 LEU A O 1
ATOM 731 N N . SER A 1 89 ? -12.605 2.756 9.358 1.00 89.81 89 SER A N 1
ATOM 732 C CA . SER A 1 89 ? -13.647 3.797 9.353 1.00 89.81 89 SER A CA 1
ATOM 733 C C . SER A 1 89 ? -14.653 3.702 10.517 1.00 89.81 89 SER A C 1
ATOM 735 O O . SER A 1 89 ? -14.811 4.687 11.250 1.00 89.81 89 SER A O 1
ATOM 737 N N . PRO A 1 90 ? -15.298 2.546 10.796 1.00 89.00 90 PRO A N 1
ATOM 738 C CA . PRO A 1 90 ? -16.231 2.433 11.920 1.00 89.00 90 PRO A CA 1
ATOM 739 C C . PRO A 1 90 ? -15.552 2.620 13.283 1.00 89.00 90 PRO A C 1
ATOM 741 O O . PRO A 1 90 ? -16.181 3.117 14.221 1.00 89.00 90 PRO A O 1
ATOM 744 N N . ILE A 1 91 ? -14.273 2.250 13.403 1.00 87.44 91 ILE A N 1
ATOM 745 C CA . ILE A 1 91 ? -13.483 2.472 14.615 1.00 87.44 91 ILE A CA 1
ATOM 746 C C . ILE A 1 91 ? -13.212 3.973 14.756 1.00 87.44 91 ILE A C 1
ATOM 748 O O . ILE A 1 91 ? -13.579 4.551 15.774 1.00 87.44 91 ILE A O 1
ATOM 752 N N . ARG A 1 92 ? -12.664 4.630 13.725 1.00 87.06 92 ARG A N 1
ATOM 753 C CA . ARG A 1 92 ? -12.352 6.072 13.728 1.00 87.06 92 ARG A CA 1
ATOM 754 C C . ARG A 1 92 ? -13.572 6.924 14.089 1.00 87.06 92 ARG A C 1
ATOM 756 O O . ARG A 1 92 ? -13.504 7.734 15.016 1.00 87.06 92 ARG A O 1
ATOM 763 N N . ARG A 1 93 ? -14.717 6.665 13.446 1.00 87.25 93 ARG A N 1
ATOM 764 C CA . ARG A 1 93 ? -15.977 7.390 13.693 1.00 87.25 93 ARG A CA 1
ATOM 765 C C . ARG A 1 93 ? -16.452 7.274 15.140 1.00 87.25 93 ARG A C 1
ATOM 767 O O . ARG A 1 93 ? -16.880 8.271 15.714 1.00 87.25 93 ARG A O 1
ATOM 774 N N . ARG A 1 94 ? -16.323 6.095 15.761 1.00 87.31 94 ARG A N 1
ATOM 775 C CA . ARG A 1 94 ? -16.695 5.880 17.173 1.00 87.31 94 ARG A CA 1
ATOM 776 C C . ARG A 1 94 ? -15.901 6.769 18.133 1.00 87.31 94 ARG A C 1
ATOM 778 O O . ARG A 1 94 ? -16.428 7.162 19.167 1.00 87.31 94 ARG A O 1
ATOM 785 N N . TRP A 1 95 ? -14.659 7.090 17.784 1.00 83.81 95 TRP A N 1
ATOM 786 C CA . TRP A 1 95 ? -13.761 7.918 18.590 1.00 83.81 95 TRP A CA 1
ATOM 787 C C . TRP A 1 95 ? -13.729 9.392 18.146 1.00 83.81 95 TRP A C 1
ATOM 789 O O . TRP A 1 95 ? -12.876 10.152 18.596 1.00 83.81 95 TRP A O 1
ATOM 799 N N . GLY A 1 96 ? -14.648 9.818 17.269 1.00 85.50 96 GLY A N 1
ATOM 800 C CA . GLY A 1 96 ? -14.735 11.208 16.805 1.00 85.50 96 GLY A CA 1
ATOM 801 C C . GLY A 1 96 ? -13.609 11.634 15.855 1.00 85.50 96 GLY A C 1
ATOM 802 O O . GLY A 1 96 ? -13.396 12.834 15.660 1.00 85.50 96 GLY A O 1
ATOM 803 N N . LEU A 1 97 ? -12.883 10.674 15.273 1.00 82.12 97 LEU A N 1
ATOM 804 C CA . LEU A 1 97 ? -11.983 10.884 14.138 1.00 82.12 97 LEU A CA 1
ATOM 805 C C . LEU A 1 97 ? -12.826 10.820 12.862 1.00 82.12 97 LEU A C 1
ATOM 807 O O . LEU A 1 97 ? -13.013 9.753 12.276 1.00 82.12 97 LEU A O 1
ATOM 811 N N . THR A 1 98 ? -13.416 11.959 12.500 1.00 86.12 98 THR A N 1
ATOM 812 C CA . THR A 1 98 ? -14.149 12.109 11.238 1.00 86.12 98 THR A CA 1
ATOM 813 C C . THR A 1 98 ? -13.176 12.240 10.070 1.00 86.12 98 THR A C 1
ATOM 815 O O . THR A 1 98 ? -11.990 12.507 10.278 1.00 86.12 98 THR A O 1
ATOM 818 N N . GLU A 1 99 ? -13.678 12.063 8.850 1.00 82.94 99 GLU A N 1
ATOM 819 C CA . GLU A 1 99 ? -12.861 12.165 7.640 1.00 82.94 99 GLU A CA 1
ATOM 820 C C . GLU A 1 99 ? -12.225 13.555 7.524 1.00 82.94 99 GLU A C 1
ATOM 822 O O . GLU A 1 99 ? -11.032 13.677 7.295 1.00 82.94 99 GLU A O 1
ATOM 827 N N . GLU A 1 100 ? -12.972 14.611 7.855 1.00 85.25 100 GLU A N 1
ATOM 828 C CA . GLU A 1 100 ? -12.488 15.995 7.802 1.00 85.25 100 GLU A CA 1
ATOM 829 C C . GLU A 1 100 ? -11.345 16.258 8.791 1.00 85.25 100 GLU A C 1
ATOM 831 O O . GLU A 1 100 ? -10.480 17.099 8.545 1.00 85.25 100 GLU A O 1
ATOM 836 N N . ARG A 1 101 ? -11.343 15.569 9.940 1.00 84.44 101 ARG A N 1
ATOM 837 C CA . ARG A 1 101 ? -10.254 15.674 10.923 1.00 84.44 101 ARG A CA 1
ATOM 838 C C . ARG A 1 101 ? -9.028 14.886 10.487 1.00 84.44 101 ARG A C 1
ATOM 840 O O . ARG A 1 101 ? -7.919 15.318 10.783 1.00 84.44 101 ARG A O 1
ATOM 847 N N . LEU A 1 102 ? -9.236 13.746 9.832 1.00 82.44 102 LEU A N 1
ATOM 848 C CA . LEU A 1 102 ? -8.160 12.925 9.291 1.00 82.44 102 LEU A CA 1
ATOM 849 C C . LEU A 1 102 ? -7.457 13.659 8.146 1.00 82.44 102 LEU A C 1
ATOM 851 O O . LEU A 1 102 ? -6.248 13.836 8.195 1.00 82.44 102 LEU A O 1
ATOM 855 N N . GLU A 1 103 ? -8.241 14.179 7.205 1.00 85.06 103 GLU A N 1
ATOM 856 C CA . GLU A 1 103 ? -7.803 15.000 6.077 1.00 85.06 103 GLU A CA 1
ATOM 857 C C . GLU A 1 103 ? -6.994 16.216 6.541 1.00 85.06 103 GLU A C 1
ATOM 859 O O . GLU A 1 103 ? -5.920 16.513 6.024 1.00 85.06 103 GLU A O 1
ATOM 864 N N . ARG A 1 104 ? -7.483 16.913 7.575 1.00 86.62 104 ARG A N 1
ATOM 865 C CA . ARG A 1 104 ? -6.757 18.039 8.165 1.00 86.62 104 ARG A CA 1
ATOM 866 C C . ARG A 1 104 ? -5.409 17.609 8.738 1.00 86.62 104 ARG A C 1
ATOM 868 O O . ARG A 1 104 ? -4.410 18.247 8.437 1.00 86.62 104 ARG A O 1
ATOM 875 N N . ALA A 1 105 ? -5.387 16.539 9.533 1.00 83.62 105 ALA A N 1
ATOM 876 C CA . ALA A 1 105 ? -4.152 16.032 10.126 1.00 83.62 105 ALA A CA 1
ATOM 877 C C . ALA A 1 105 ? -3.158 15.546 9.057 1.00 83.62 105 ALA A C 1
ATOM 879 O O . ALA A 1 105 ? -1.952 15.707 9.222 1.00 83.62 105 ALA A O 1
ATOM 880 N N . TYR A 1 106 ? -3.654 14.979 7.954 1.00 81.94 106 TYR A N 1
ATOM 881 C CA . TYR A 1 106 ? -2.833 14.571 6.819 1.00 81.94 106 TYR A CA 1
ATOM 882 C C . TYR A 1 106 ? -2.186 15.778 6.131 1.00 81.94 106 TYR A C 1
ATOM 884 O O . TYR A 1 106 ? -0.971 15.804 5.958 1.00 81.94 106 TYR A O 1
ATOM 892 N N . LYS A 1 107 ? -2.966 16.825 5.846 1.00 85.62 107 LYS A N 1
ATOM 893 C CA . LYS A 1 107 ? -2.453 18.077 5.267 1.00 85.62 107 LYS A CA 1
ATOM 894 C C . LYS A 1 107 ? -1.460 18.795 6.173 1.00 85.62 107 LYS A C 1
ATOM 896 O O . LYS A 1 107 ? -0.460 19.310 5.687 1.00 85.62 107 LYS A O 1
ATOM 901 N N . GLU A 1 108 ? -1.715 18.814 7.479 1.00 86.81 108 GLU A N 1
ATOM 902 C CA . GLU A 1 108 ? -0.772 19.350 8.468 1.00 86.81 108 GLU A CA 1
ATOM 903 C C . GLU A 1 108 ? 0.552 18.570 8.435 1.00 86.81 108 GLU A C 1
ATOM 905 O O . GLU A 1 108 ? 1.615 19.179 8.364 1.00 86.81 108 GLU A O 1
ATOM 910 N N . MET A 1 109 ? 0.495 17.234 8.384 1.00 83.19 109 MET A N 1
ATOM 911 C CA . MET A 1 109 ? 1.686 16.388 8.266 1.00 83.19 109 MET A CA 1
ATOM 912 C C . MET A 1 109 ? 2.449 16.633 6.955 1.00 83.19 109 MET A C 1
ATOM 914 O O . MET A 1 109 ? 3.675 16.705 6.981 1.00 83.19 109 MET A O 1
ATOM 918 N N . LEU A 1 110 ? 1.763 16.759 5.815 1.00 82.44 110 LEU A N 1
ATOM 919 C CA . LEU A 1 110 ? 2.403 17.065 4.531 1.00 82.44 110 LEU A CA 1
ATOM 920 C C . LEU A 1 110 ? 3.122 18.420 4.577 1.00 82.44 110 LEU A C 1
ATOM 922 O O . LEU A 1 110 ? 4.308 18.495 4.256 1.00 82.44 110 LEU A O 1
ATOM 926 N N . ALA A 1 111 ? 2.446 19.456 5.082 1.00 84.50 111 ALA A N 1
ATOM 927 C CA . ALA A 1 111 ? 3.010 20.796 5.218 1.00 84.50 111 ALA A CA 1
ATOM 928 C C . ALA A 1 111 ? 4.221 20.846 6.167 1.00 84.50 111 ALA A C 1
ATOM 930 O O . ALA A 1 111 ? 5.185 21.550 5.889 1.00 84.50 111 ALA A O 1
ATOM 931 N N . GLU A 1 112 ? 4.208 20.090 7.270 1.00 83.88 112 GLU A N 1
ATOM 932 C CA . GLU A 1 112 ? 5.355 19.992 8.188 1.00 83.88 112 GLU A CA 1
ATOM 933 C C . GLU A 1 112 ? 6.588 19.323 7.560 1.00 83.88 112 GLU A C 1
ATOM 935 O O . GLU A 1 112 ? 7.702 19.518 8.048 1.00 83.88 112 GLU A O 1
ATOM 940 N N . ASN A 1 113 ? 6.398 18.523 6.507 1.00 77.88 113 ASN A N 1
ATOM 941 C CA . ASN A 1 113 ? 7.462 17.777 5.838 1.00 77.88 113 ASN A CA 1
ATOM 942 C C . ASN A 1 113 ? 7.811 18.334 4.446 1.00 77.88 113 ASN A C 1
ATOM 944 O O . ASN A 1 113 ? 8.568 17.682 3.728 1.00 77.88 113 ASN A O 1
ATOM 948 N N . ASP A 1 114 ? 7.289 19.512 4.077 1.00 84.56 114 ASP A N 1
ATOM 949 C CA . ASP A 1 114 ? 7.448 20.131 2.751 1.00 84.56 114 ASP A CA 1
ATOM 950 C C . ASP A 1 114 ? 7.057 19.181 1.593 1.00 84.56 114 ASP A C 1
ATOM 952 O O . ASP A 1 114 ? 7.750 19.088 0.577 1.00 84.56 114 ASP A O 1
ATOM 956 N N . LEU A 1 115 ? 5.961 18.433 1.769 1.00 74.75 115 LEU A N 1
ATOM 957 C CA . LEU A 1 115 ? 5.416 17.501 0.776 1.00 74.75 115 LEU A CA 1
ATOM 958 C C . LEU A 1 115 ? 4.105 18.039 0.184 1.00 74.75 115 LEU A C 1
ATOM 960 O O . LEU A 1 115 ? 3.275 18.575 0.920 1.00 74.75 115 LEU A O 1
ATOM 964 N N . ASP A 1 116 ? 3.908 17.847 -1.122 1.00 74.19 116 ASP A N 1
ATOM 965 C CA . ASP A 1 116 ? 2.662 18.170 -1.828 1.00 74.19 116 ASP A CA 1
ATOM 966 C C . ASP A 1 116 ? 1.721 16.948 -1.895 1.00 74.19 116 ASP A C 1
ATOM 968 O O . ASP A 1 116 ? 2.157 15.796 -1.827 1.00 74.19 116 ASP A O 1
ATOM 972 N N . ASP A 1 117 ? 0.420 17.223 -1.997 1.00 59.97 117 ASP A N 1
ATOM 973 C CA . ASP A 1 117 ? -0.661 16.243 -2.174 1.00 59.97 117 ASP A CA 1
ATOM 974 C C . ASP A 1 117 ? -0.901 16.058 -3.688 1.00 59.97 117 ASP A C 1
ATOM 976 O O . ASP A 1 117 ? -1.806 16.679 -4.248 1.00 59.97 117 ASP A O 1
ATOM 980 N N . ASP A 1 118 ? -0.005 15.321 -4.359 1.00 53.06 118 ASP A N 1
ATOM 981 C CA . ASP A 1 118 ? -0.051 15.019 -5.807 1.00 53.06 118 ASP A CA 1
ATOM 982 C C . ASP A 1 118 ? -0.767 13.690 -6.117 1.00 53.06 118 ASP A C 1
ATOM 984 O O . ASP A 1 118 ? -0.374 12.644 -5.541 1.00 53.06 118 ASP A O 1
#

Sequence (118 aa):
EFDAFFARQFAQSLGNLIKRAQSLAAMPDDLKARISRAKERRDFLAHHFFRERAIDFASRAGKDRMIEELEHDHDLFCEADRDLSEFLSPIRRRWGLTEERLERAYKEMLAENDLDDD

pLDDT: mean 87.87, std 10.47, range [53.06, 98.31]

Radius of gyration: 17.33 Å; chains: 1; bounding box: 36×33×50 Å

Secondary structure (DSSP, 8-state):
-HHHHHHHHHTS-HHHHHHHHHT-TT--HHHHHHHHHHHHHHHHHHHTHHHHTTTGGGSHHHHHHHHHHHHHHHHHHHHHHHHHHHHHHHHHHHTT--HHHHHHHHHHHHHHTT----

Foldseek 3Di:
DVVVVVVVVVPDDPVVVLVVLVPPPPDDPVLNVLSVVLVVVVVCVVPPLCVVLVVLVVDPNSVVVSVVVVVVSVVSVVVSCVVSCVVCVVVCVVVVNDPVNVVVVVVVVCVVVVHDPD